Protein AF-A0A2G9UJJ2-F1 (afdb_monomer_lite)

InterPro domains:
  IPR001304 C-type lectin-like [PF00059] (29-97)
  IPR001304 C-type lectin-like [PS50041] (1-97)
  IPR016186 C-type lectin-like/link domain superfamily [G3DSA:3.10.100.10] (4-110)
  IPR016187 C-type lectin fold [SSF56436] (31-107)

Foldseek 3Di:
DDPQCPDDPPVPDDPPDDDDDDPPVPDDDAFAKEFPQFFQDPNFTAHDPGDGDPDFFADVPPPPVVQDGTKIWGAHPPRDIHIYDHHPPDDHHYDHDDDDDDPVDDDDDD

Structure (mmCIF, N/CA/C/O backbone):
data_AF-A0A2G9UJJ2-F1
#
_entry.id   AF-A0A2G9UJJ2-F1
#
loop_
_atom_site.group_PDB
_atom_site.id
_atom_site.type_symbol
_atom_site.label_atom_id
_atom_site.label_alt_id
_atom_site.label_comp_id
_atom_site.label_asym_id
_atom_site.label_entity_id
_atom_site.label_seq_id
_atom_site.pdbx_PDB_ins_code
_atom_site.Cartn_x
_atom_site.Cartn_y
_atom_site.Cartn_z
_atom_site.occupancy
_atom_site.B_iso_or_equiv
_atom_site.auth_seq_id
_atom_site.auth_comp_id
_atom_site.auth_asym_id
_atom_site.auth_atom_id
_atom_site.pdbx_PDB_model_num
ATOM 1 N N . MET A 1 1 ? -12.340 -6.208 2.777 1.00 37.19 1 MET A N 1
ATOM 2 C CA . MET A 1 1 ? -12.556 -5.038 3.673 1.00 37.19 1 MET A CA 1
ATOM 3 C C . MET A 1 1 ? -11.445 -5.042 4.706 1.00 37.19 1 MET A C 1
ATOM 5 O O . MET A 1 1 ? -11.098 -6.122 5.156 1.00 37.19 1 MET A O 1
ATOM 9 N N . ALA A 1 2 ? -10.845 -3.887 5.010 1.00 32.59 2 ALA A N 1
ATOM 10 C CA . ALA A 1 2 ? -9.696 -3.784 5.909 1.00 32.59 2 ALA A CA 1
ATOM 11 C C . ALA A 1 2 ? -10.044 -4.338 7.300 1.00 32.59 2 ALA A C 1
ATOM 13 O O . ALA A 1 2 ? -10.688 -3.663 8.104 1.00 32.59 2 ALA A O 1
ATOM 14 N N . GLN A 1 3 ? -9.641 -5.579 7.565 1.00 39.84 3 GLN A N 1
ATOM 15 C CA . GLN A 1 3 ? -9.688 -6.156 8.896 1.00 39.84 3 GLN A CA 1
ATOM 16 C C . GLN A 1 3 ? -8.619 -5.413 9.703 1.00 39.84 3 GLN A C 1
ATOM 18 O O . GLN A 1 3 ? -7.429 -5.702 9.605 1.00 39.84 3 GLN A O 1
ATOM 23 N N . VAL A 1 4 ? -9.035 -4.386 10.445 1.00 47.03 4 VAL A N 1
ATOM 24 C CA . VAL A 1 4 ? -8.206 -3.755 11.474 1.00 47.03 4 VAL A CA 1
ATOM 25 C C . VAL A 1 4 ? -7.945 -4.833 12.518 1.00 47.03 4 VAL A C 1
ATOM 27 O O . VAL A 1 4 ? -8.809 -5.102 13.342 1.00 47.03 4 VAL A O 1
ATOM 30 N N . CYS A 1 5 ? -6.809 -5.512 12.353 1.00 52.62 5 CYS A N 1
ATOM 31 C CA . CYS A 1 5 ? -6.091 -6.391 13.273 1.00 52.62 5 CYS A CA 1
ATOM 32 C C . CYS A 1 5 ? -6.896 -6.869 14.487 1.00 52.62 5 CYS A C 1
ATOM 34 O O . CYS A 1 5 ? -6.550 -6.536 15.614 1.00 52.62 5 CYS A O 1
ATOM 36 N N . LYS A 1 6 ? -7.978 -7.624 14.265 1.00 39.28 6 LYS A N 1
ATOM 37 C CA . LYS A 1 6 ? -8.693 -8.276 15.368 1.00 39.28 6 LYS A CA 1
ATOM 38 C C . LYS A 1 6 ? -8.196 -9.681 15.647 1.00 39.28 6 LYS A C 1
ATOM 40 O O . LYS A 1 6 ? -8.249 -10.077 16.792 1.00 39.28 6 LYS A O 1
ATOM 45 N N . ASP A 1 7 ? -7.611 -10.362 14.666 1.00 38.25 7 ASP A N 1
ATOM 46 C CA . ASP A 1 7 ? -6.993 -11.669 14.874 1.00 38.25 7 ASP A CA 1
ATOM 47 C C . ASP A 1 7 ? -5.916 -11.892 13.814 1.00 38.25 7 ASP A C 1
ATOM 49 O O . ASP A 1 7 ? -6.176 -12.400 12.723 1.00 38.25 7 ASP A O 1
ATOM 53 N N . MET A 1 8 ? -4.686 -11.479 14.111 1.00 38.97 8 MET A N 1
ATOM 54 C CA . MET A 1 8 ? -3.535 -11.948 13.350 1.00 38.97 8 MET A CA 1
ATOM 55 C C . MET A 1 8 ? -2.989 -13.200 14.018 1.00 38.97 8 MET A C 1
ATOM 57 O O . MET A 1 8 ? -2.182 -13.126 14.942 1.00 38.97 8 MET A O 1
ATOM 61 N N . LYS A 1 9 ? -3.344 -14.364 13.476 1.00 37.09 9 LYS A N 1
ATOM 62 C CA . LYS A 1 9 ? -2.360 -15.439 13.445 1.00 37.09 9 LYS A CA 1
ATOM 63 C C . LYS A 1 9 ? -1.299 -15.019 12.438 1.00 37.09 9 LYS A C 1
ATOM 65 O O . LYS A 1 9 ? -1.464 -15.206 11.236 1.00 37.09 9 LYS A O 1
ATOM 70 N N . MET A 1 10 ? -0.198 -14.455 12.935 1.00 38.09 10 MET A N 1
ATOM 71 C CA . MET A 1 10 ? 1.077 -14.716 12.280 1.00 38.09 10 MET A CA 1
ATOM 72 C C . MET A 1 10 ? 1.133 -16.238 12.172 1.00 38.09 10 MET A C 1
ATOM 74 O O . MET A 1 10 ? 1.035 -16.916 13.196 1.00 38.09 10 MET A O 1
ATOM 78 N N . SER A 1 11 ? 1.178 -16.784 10.959 1.00 36.75 11 SER A N 1
ATOM 79 C CA . SER A 1 11 ? 1.593 -18.172 10.775 1.00 36.75 11 SER A CA 1
ATOM 80 C C . SER A 1 11 ? 3.049 -18.229 11.221 1.00 36.75 11 SER A C 1
ATOM 82 O O . SER A 1 11 ? 3.968 -18.123 10.415 1.00 36.75 11 SER A O 1
ATOM 84 N N . GLY A 1 12 ? 3.248 -18.262 12.536 1.00 42.56 12 GLY A N 1
ATOM 85 C CA . GLY A 1 12 ? 4.494 -18.579 13.184 1.00 42.56 12 GLY A CA 1
ATOM 86 C C . GLY A 1 12 ? 4.682 -20.065 13.023 1.00 42.56 12 GLY A C 1
ATOM 87 O O . GLY A 1 12 ? 4.473 -20.791 13.973 1.00 42.56 12 GLY A O 1
ATOM 88 N N . ASP A 1 13 ? 5.013 -20.479 11.810 1.00 43.31 13 ASP A N 1
ATOM 89 C CA . ASP A 1 13 ? 5.584 -21.779 11.535 1.00 43.31 13 ASP A CA 1
ATOM 90 C C . ASP A 1 13 ? 6.522 -21.604 10.341 1.00 43.31 13 ASP A C 1
ATOM 92 O O . ASP A 1 13 ? 6.111 -21.231 9.240 1.00 43.31 13 ASP A O 1
ATOM 96 N N . ASN A 1 14 ? 7.797 -21.877 10.628 1.00 39.09 14 ASN A N 1
ATOM 97 C CA . ASN A 1 14 ? 8.943 -22.022 9.730 1.00 39.09 14 ASN A CA 1
ATOM 98 C C . ASN A 1 14 ? 9.883 -20.806 9.636 1.00 39.09 14 ASN A C 1
ATOM 100 O O . ASN A 1 14 ? 10.227 -20.341 8.549 1.00 39.09 14 ASN A O 1
ATOM 104 N N . CYS A 1 15 ? 10.445 -20.402 10.783 1.00 44.56 15 CYS A N 1
ATOM 105 C CA . CYS A 1 15 ? 11.890 -20.153 10.821 1.00 44.56 15 CYS A CA 1
ATOM 106 C C . CYS A 1 15 ? 12.587 -21.457 10.390 1.00 44.56 15 CYS A C 1
ATOM 108 O O . CYS A 1 15 ? 12.821 -22.331 11.217 1.00 44.56 15 CYS A O 1
ATOM 110 N N . ALA A 1 16 ? 12.821 -21.643 9.089 1.00 36.03 16 ALA A N 1
ATOM 111 C CA . ALA A 1 16 ? 13.640 -22.745 8.607 1.00 36.03 16 ALA A CA 1
ATOM 112 C C . ALA A 1 16 ? 15.109 -22.399 8.877 1.00 36.03 16 ALA A C 1
ATOM 114 O O . ALA A 1 16 ? 15.666 -21.482 8.272 1.00 36.03 16 ALA A O 1
ATOM 115 N N . ASP A 1 17 ? 15.700 -23.122 9.823 1.00 40.78 17 ASP A N 1
ATOM 116 C CA . ASP A 1 17 ? 17.134 -23.184 10.073 1.00 40.78 17 ASP A CA 1
ATOM 117 C C . ASP A 1 17 ? 17.905 -23.495 8.780 1.00 40.78 17 ASP A C 1
ATOM 119 O O . ASP A 1 17 ? 17.806 -24.613 8.277 1.00 40.78 17 ASP A O 1
ATOM 123 N N . TYR A 1 18 ? 18.710 -22.552 8.271 1.00 40.91 18 TYR A N 1
ATOM 124 C CA . TYR A 1 18 ? 19.987 -22.877 7.619 1.00 40.91 18 TYR A CA 1
ATOM 125 C C . TYR A 1 18 ? 20.930 -21.652 7.496 1.00 40.91 18 TYR A C 1
ATOM 127 O O . TYR A 1 18 ? 20.666 -20.707 6.760 1.00 40.91 18 TYR A O 1
ATOM 135 N N . GLU A 1 19 ? 22.041 -21.732 8.240 1.00 47.91 19 GLU A N 1
ATOM 136 C CA . GLU A 1 19 ? 23.323 -20.993 8.189 1.00 47.91 19 GLU A CA 1
ATOM 137 C C . GLU A 1 19 ? 23.413 -19.464 8.471 1.00 47.91 19 GLU A C 1
ATOM 139 O O . GLU A 1 19 ? 23.342 -18.595 7.607 1.00 47.91 19 GLU A O 1
ATOM 144 N N . TYR A 1 20 ? 23.760 -19.166 9.733 1.00 44.44 20 TYR A N 1
ATOM 145 C CA . TYR A 1 20 ? 24.886 -18.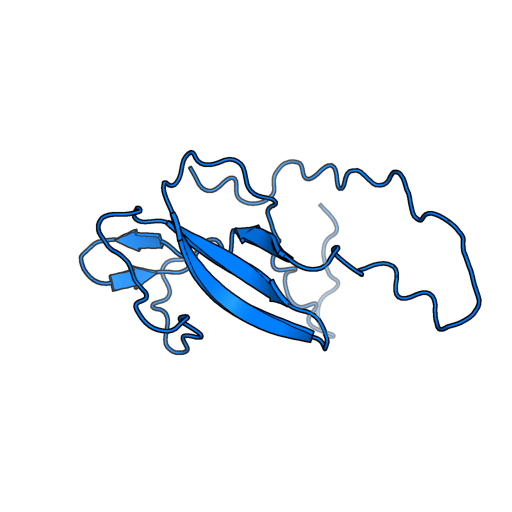313 10.174 1.00 44.44 20 TYR A CA 1
ATOM 146 C C . TYR A 1 20 ? 25.052 -16.878 9.625 1.00 44.44 20 TYR A C 1
ATOM 148 O O . TYR A 1 20 ? 26.170 -16.374 9.539 1.00 44.44 20 TYR A O 1
ATOM 156 N N . THR A 1 21 ? 23.965 -16.147 9.370 1.00 41.31 21 THR A N 1
ATOM 157 C CA . THR A 1 21 ? 24.003 -14.668 9.381 1.00 41.31 21 THR A CA 1
ATOM 158 C C . THR A 1 21 ? 22.719 -14.090 9.980 1.00 41.31 21 THR A C 1
ATOM 160 O O . THR A 1 21 ? 21.690 -14.073 9.328 1.00 41.31 21 THR A O 1
ATOM 163 N N . ILE A 1 22 ? 22.821 -13.636 11.238 1.00 51.16 22 ILE A N 1
ATOM 164 C CA . ILE A 1 22 ? 21.865 -12.854 12.058 1.00 51.16 22 ILE A CA 1
ATOM 165 C C . ILE A 1 22 ? 20.389 -13.328 12.034 1.00 51.16 22 ILE A C 1
ATOM 167 O O . ILE A 1 22 ? 19.692 -13.136 11.042 1.00 51.16 22 ILE A O 1
ATOM 171 N N . PRO A 1 23 ? 19.833 -13.809 13.166 1.00 49.56 23 PRO A N 1
ATOM 172 C CA . PRO A 1 23 ? 18.409 -14.097 13.277 1.00 49.56 23 PRO A CA 1
ATOM 173 C C . PRO A 1 23 ? 17.636 -12.775 13.372 1.00 49.56 23 PRO A C 1
ATOM 175 O O . PRO A 1 23 ? 17.447 -12.222 14.454 1.00 49.56 23 PRO A O 1
ATOM 178 N N . SER A 1 24 ? 17.194 -12.232 12.240 1.00 45.88 24 SER A N 1
ATOM 179 C CA . SER A 1 24 ? 16.129 -11.233 12.234 1.00 45.88 24 SER A CA 1
ATOM 180 C C . SER A 1 24 ? 14.813 -11.962 11.967 1.00 45.88 24 SER A C 1
ATOM 182 O O . SER A 1 24 ? 14.445 -12.254 10.834 1.00 45.88 24 SER A O 1
ATOM 184 N N . CYS A 1 25 ? 14.093 -12.293 13.040 1.00 50.84 25 CYS A N 1
ATOM 185 C CA . CYS A 1 25 ? 12.804 -12.998 13.027 1.00 50.84 25 CYS A CA 1
ATOM 186 C C . CYS A 1 25 ? 11.647 -12.232 12.338 1.00 50.84 25 CYS A C 1
ATOM 188 O O . CYS A 1 25 ? 10.486 -12.444 12.668 1.00 50.84 25 CYS A O 1
ATOM 190 N N . ILE A 1 26 ? 11.933 -11.339 11.386 1.00 52.66 26 ILE A N 1
ATOM 191 C CA . ILE A 1 26 ? 10.951 -10.685 10.512 1.00 52.66 26 ILE A CA 1
ATOM 192 C C . ILE A 1 26 ? 11.555 -10.540 9.105 1.00 52.66 26 ILE A C 1
ATOM 194 O O . ILE A 1 26 ? 11.607 -9.455 8.529 1.00 52.66 26 ILE A O 1
ATOM 198 N N . ALA A 1 27 ? 12.067 -11.633 8.542 1.00 55.38 27 ALA A N 1
ATOM 199 C CA . ALA A 1 27 ? 12.405 -11.682 7.126 1.00 55.38 27 ALA A CA 1
ATOM 200 C C . ALA A 1 27 ? 11.224 -12.300 6.372 1.00 55.38 27 ALA A C 1
ATOM 202 O O . ALA A 1 27 ? 11.140 -13.512 6.194 1.00 55.38 27 ALA A O 1
ATOM 203 N N . PHE A 1 28 ? 10.282 -11.459 5.942 1.00 59.84 28 PHE A N 1
ATOM 204 C CA . PHE A 1 28 ? 9.347 -11.876 4.903 1.00 59.84 28 PHE A CA 1
ATOM 205 C C . PHE A 1 28 ? 10.156 -12.316 3.671 1.00 59.84 28 PHE A C 1
ATOM 207 O O . PHE A 1 28 ? 11.107 -11.615 3.301 1.00 59.84 28 PHE A O 1
ATOM 214 N N . PRO A 1 29 ? 9.808 -13.435 3.012 1.00 70.62 29 PRO A N 1
ATOM 215 C CA . PRO A 1 29 ? 10.504 -13.841 1.802 1.00 70.62 29 PRO A CA 1
ATOM 216 C C . PRO A 1 29 ? 10.458 -12.722 0.746 1.00 70.62 29 PRO A C 1
ATOM 218 O O . PRO A 1 29 ? 9.513 -11.918 0.718 1.00 70.62 29 PRO A O 1
ATOM 221 N N . PRO A 1 30 ? 11.466 -12.630 -0.137 1.00 68.81 30 PRO A N 1
ATOM 222 C CA . PRO A 1 30 ? 11.439 -11.654 -1.217 1.00 68.81 30 PRO A CA 1
ATOM 223 C C . PRO A 1 30 ? 10.166 -11.837 -2.052 1.00 68.81 30 PRO A C 1
ATOM 225 O O . PRO A 1 30 ? 9.722 -12.956 -2.295 1.00 68.81 30 PRO A O 1
ATOM 228 N N . ASN A 1 31 ? 9.588 -10.726 -2.501 1.00 77.44 31 ASN A N 1
ATOM 229 C CA . ASN A 1 31 ? 8.294 -10.630 -3.185 1.00 77.44 31 ASN A CA 1
ATOM 230 C C . ASN A 1 31 ? 7.055 -10.883 -2.315 1.00 77.44 31 ASN A C 1
ATOM 232 O O . ASN A 1 31 ? 5.961 -11.038 -2.857 1.00 77.44 31 ASN A O 1
ATOM 23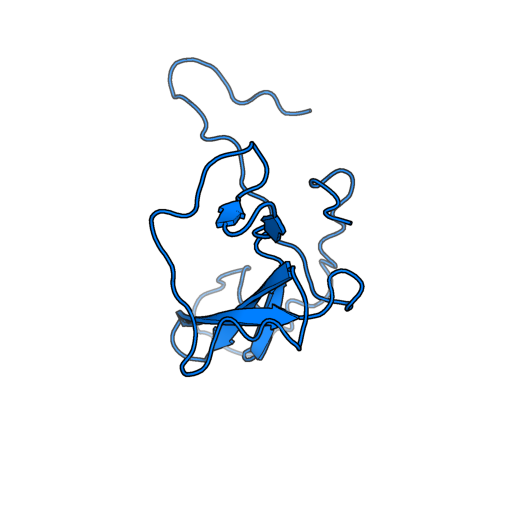6 N N . THR A 1 32 ? 7.181 -10.868 -0.985 1.00 83.81 32 THR A N 1
ATOM 237 C CA . THR A 1 32 ? 5.999 -10.871 -0.111 1.00 83.81 32 THR A CA 1
ATOM 238 C C . THR A 1 32 ? 5.160 -9.617 -0.338 1.00 83.81 32 THR A C 1
ATOM 240 O O . THR A 1 32 ? 5.696 -8.507 -0.395 1.00 83.81 32 THR A O 1
ATOM 243 N N . LYS A 1 33 ? 3.841 -9.810 -0.445 1.00 86.88 33 LYS A N 1
ATOM 244 C CA . LYS A 1 33 ? 2.837 -8.756 -0.595 1.00 86.88 33 LYS A CA 1
ATOM 245 C C . LYS A 1 33 ? 2.124 -8.527 0.732 1.00 86.88 33 LYS A C 1
ATOM 247 O O . LYS A 1 33 ? 1.590 -9.468 1.315 1.00 86.88 33 LYS A O 1
ATOM 252 N N . LEU A 1 34 ? 2.140 -7.282 1.195 1.00 86.38 34 LEU A N 1
ATOM 253 C CA . LEU A 1 34 ? 1.579 -6.856 2.471 1.00 86.38 34 LEU A CA 1
ATOM 254 C C . LEU A 1 34 ? 0.585 -5.721 2.251 1.00 86.38 34 LEU A C 1
ATOM 256 O O . LEU A 1 34 ? 0.949 -4.663 1.745 1.00 86.38 34 LEU A O 1
ATOM 260 N N . TRP A 1 35 ? -0.660 -5.897 2.664 1.00 89.56 35 TRP A N 1
ATOM 261 C CA . TRP A 1 35 ? -1.652 -4.838 2.693 1.00 89.56 35 TRP A CA 1
ATOM 262 C C . TRP A 1 35 ? -1.211 -3.707 3.623 1.00 89.56 35 TRP A C 1
ATOM 264 O O . TRP A 1 35 ? -0.944 -3.925 4.803 1.00 89.56 35 TRP A O 1
ATOM 274 N N . LEU A 1 36 ? -1.191 -2.482 3.093 1.00 84.75 36 LEU A N 1
ATOM 275 C CA . LEU A 1 36 ? -0.823 -1.279 3.844 1.00 84.75 36 LEU A CA 1
ATOM 276 C C . LEU A 1 36 ? -2.004 -0.712 4.649 1.00 84.75 36 LEU A C 1
ATOM 278 O O . LEU A 1 36 ? -1.815 0.083 5.562 1.00 84.75 36 LEU A O 1
ATOM 282 N N . GLY A 1 37 ? -3.236 -1.082 4.289 1.00 84.75 37 GLY A N 1
ATOM 283 C CA . GLY A 1 37 ? -4.462 -0.469 4.813 1.00 84.75 37 GLY A CA 1
ATOM 284 C C . GLY A 1 37 ? -4.838 0.850 4.126 1.00 84.75 37 GLY A C 1
ATOM 285 O O . GLY A 1 37 ? -5.901 1.399 4.404 1.00 84.75 37 GLY A O 1
ATOM 286 N N . LEU A 1 38 ? -4.003 1.345 3.209 1.00 87.94 38 LEU A N 1
ATOM 287 C CA . LEU A 1 38 ? -4.277 2.530 2.405 1.00 87.94 38 LEU A CA 1
ATOM 288 C C . LEU A 1 38 ? -5.345 2.218 1.341 1.00 87.94 38 LEU A C 1
ATOM 290 O O . LEU A 1 38 ? -5.224 1.243 0.593 1.00 87.94 38 LEU A O 1
ATOM 294 N N . GLN A 1 39 ? -6.384 3.051 1.272 1.00 89.75 39 GLN A N 1
ATOM 295 C CA . GLN A 1 39 ? -7.523 2.856 0.376 1.00 89.75 39 GLN A CA 1
ATOM 296 C C . GLN A 1 39 ? -7.852 4.131 -0.401 1.00 89.75 39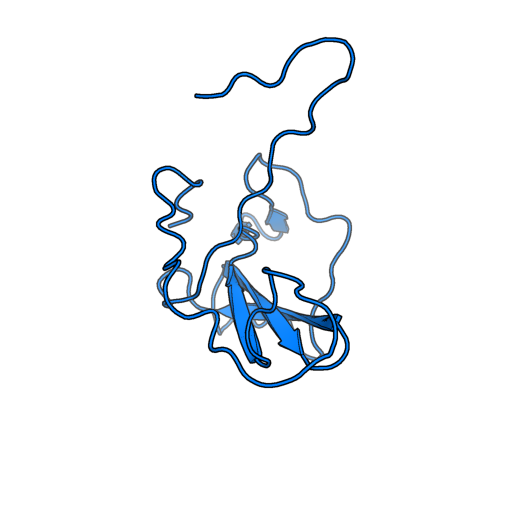 GLN A C 1
ATOM 298 O O . GLN A 1 39 ? -7.807 5.227 0.153 1.00 89.75 39 GLN A O 1
ATOM 303 N N . TYR A 1 40 ? -8.221 3.982 -1.670 1.00 89.69 40 TYR A N 1
ATOM 304 C CA . TYR A 1 40 ? -8.701 5.073 -2.505 1.00 89.69 40 TYR A CA 1
ATOM 305 C C . TYR A 1 40 ? -10.193 5.317 -2.245 1.00 89.69 40 TYR A C 1
ATOM 307 O O . TYR A 1 40 ? -11.029 4.443 -2.489 1.00 89.69 40 TYR A O 1
ATOM 315 N N . LYS A 1 41 ? -10.524 6.485 -1.688 1.00 84.88 41 LYS A N 1
ATOM 316 C CA . LYS A 1 41 ? -11.879 6.907 -1.307 1.00 84.88 41 LYS A CA 1
ATOM 317 C C . LYS A 1 41 ? -12.044 8.403 -1.564 1.00 84.88 41 LYS A C 1
ATOM 319 O O . LYS A 1 41 ? -11.203 9.185 -1.138 1.00 84.88 41 LYS A O 1
ATOM 324 N N . GLY A 1 42 ? -13.145 8.801 -2.207 1.00 80.62 42 GLY A N 1
ATOM 325 C CA . GLY A 1 42 ? -13.457 10.222 -2.429 1.00 80.62 42 GLY A CA 1
ATOM 326 C C . GLY A 1 42 ? -12.329 10.973 -3.143 1.00 80.62 42 GLY A C 1
ATOM 327 O O . GLY A 1 42 ? -11.930 12.043 -2.701 1.00 80.62 42 GLY A O 1
ATOM 328 N N . ASP A 1 43 ? -11.775 10.349 -4.184 1.00 83.56 43 ASP A N 1
ATOM 329 C CA . ASP A 1 43 ? -10.668 10.845 -5.010 1.00 83.56 43 ASP A CA 1
ATOM 330 C C . ASP A 1 43 ? -9.301 10.986 -4.321 1.00 83.56 43 ASP A C 1
ATOM 332 O O . ASP A 1 43 ? -8.351 11.505 -4.915 1.00 83.56 43 ASP A O 1
ATOM 336 N N . GLN A 1 44 ? -9.146 10.473 -3.098 1.00 89.25 44 GLN A N 1
ATOM 337 C CA . GLN A 1 44 ? -7.891 10.538 -2.352 1.00 89.25 44 GLN A CA 1
ATOM 338 C C . GLN A 1 44 ? -7.496 9.190 -1.744 1.00 89.25 44 GLN A C 1
ATOM 340 O O . GLN A 1 44 ? -8.327 8.338 -1.436 1.00 89.25 44 GLN A O 1
ATOM 345 N N . TRP A 1 45 ? -6.188 8.995 -1.563 1.00 88.44 45 TRP A N 1
ATOM 346 C CA . TRP A 1 45 ? -5.651 7.859 -0.817 1.00 88.44 45 TRP A CA 1
ATOM 347 C C . TRP A 1 45 ? -5.674 8.168 0.679 1.00 88.44 45 TRP A C 1
ATOM 349 O O . TRP A 1 45 ? -5.020 9.105 1.146 1.00 88.44 45 TRP A O 1
ATOM 359 N N . THR A 1 46 ? -6.422 7.367 1.430 1.00 88.69 46 THR A N 1
ATOM 360 C CA . THR A 1 46 ? -6.691 7.581 2.853 1.00 88.69 46 THR A CA 1
ATOM 361 C C . THR A 1 46 ? -6.229 6.382 3.673 1.00 88.69 46 THR A C 1
ATOM 363 O O . THR A 1 46 ? -6.507 5.229 3.332 1.00 88.69 46 THR A O 1
ATOM 366 N N . TRP A 1 47 ? -5.530 6.659 4.771 1.00 86.25 47 TRP A N 1
ATOM 367 C CA . TRP A 1 47 ? -5.134 5.660 5.758 1.00 86.25 47 TRP A CA 1
ATOM 368 C C . TRP A 1 47 ? -6.314 5.251 6.651 1.00 86.25 47 TRP A C 1
ATOM 370 O O . TRP A 1 47 ? -7.256 6.032 6.846 1.00 86.25 47 TRP A O 1
ATOM 380 N N . PRO A 1 48 ? -6.261 4.059 7.271 1.00 77.69 48 PRO A N 1
ATOM 381 C CA . PRO A 1 48 ? -7.192 3.694 8.331 1.00 77.69 48 PRO A CA 1
ATOM 382 C C . PRO A 1 48 ? -7.086 4.733 9.459 1.00 77.69 48 PRO A C 1
ATOM 384 O O . PRO A 1 48 ? -6.017 4.924 10.027 1.00 77.69 48 PRO A O 1
ATOM 387 N N . GLY A 1 49 ? -8.170 5.459 9.738 1.00 74.75 49 GLY A N 1
ATOM 388 C CA . GLY A 1 49 ? -8.171 6.610 10.658 1.00 74.75 49 GLY A CA 1
ATOM 389 C C . GLY A 1 49 ? -8.516 7.949 9.999 1.00 74.75 49 GLY A C 1
ATOM 390 O O . GLY A 1 49 ? -8.730 8.927 10.703 1.00 74.75 49 GLY A O 1
ATOM 391 N N . GLY A 1 50 ? -8.639 7.993 8.668 1.00 75.50 50 GLY A N 1
ATOM 392 C CA . GLY A 1 50 ? -9.134 9.171 7.943 1.00 75.50 50 GLY A CA 1
ATOM 393 C C . GLY A 1 50 ? -8.052 10.170 7.528 1.00 75.50 50 GLY A C 1
ATOM 394 O O . GLY A 1 50 ? -8.362 11.184 6.912 1.00 75.50 50 GLY A O 1
ATOM 395 N N . TYR A 1 51 ? -6.785 9.882 7.820 1.00 80.19 51 TYR A N 1
ATOM 396 C CA . TYR A 1 51 ? -5.661 10.728 7.424 1.00 80.19 51 TYR A CA 1
ATOM 397 C C . TYR A 1 51 ? -5.322 10.533 5.939 1.00 80.19 51 TYR A C 1
ATOM 399 O O . TYR A 1 51 ? -5.193 9.402 5.467 1.00 80.19 51 TYR A O 1
ATOM 407 N N . SER A 1 52 ? -5.140 11.627 5.199 1.00 81.38 52 SER A N 1
ATOM 408 C CA . SER A 1 52 ? -4.670 11.594 3.808 1.00 81.38 52 SER A CA 1
ATOM 409 C C . SER A 1 52 ? -3.207 11.152 3.721 1.00 81.38 52 SER A C 1
ATOM 411 O O . SER A 1 52 ? -2.386 11.534 4.559 1.00 81.38 52 SER A O 1
ATOM 413 N N . ALA A 1 53 ? -2.847 10.398 2.683 1.00 78.38 53 ALA A N 1
ATOM 414 C CA . ALA A 1 53 ? -1.456 10.031 2.434 1.00 78.38 53 ALA A CA 1
ATOM 415 C C . ALA A 1 53 ? -0.619 11.252 2.005 1.00 78.38 53 ALA A C 1
ATOM 417 O O . ALA A 1 53 ? -0.743 11.729 0.883 1.00 78.38 53 ALA A O 1
ATOM 418 N N . GLY A 1 54 ? 0.246 11.750 2.899 1.00 79.69 54 GLY A N 1
ATOM 419 C CA . GLY A 1 54 ? 1.213 12.813 2.580 1.00 79.69 54 GLY A CA 1
ATOM 420 C C . GLY A 1 54 ? 2.510 12.298 1.944 1.00 79.69 54 GLY A C 1
ATOM 421 O O . GLY A 1 54 ? 3.108 12.975 1.115 1.00 79.69 54 GLY A O 1
ATOM 422 N N . PHE A 1 55 ? 2.926 11.080 2.300 1.00 84.00 55 PHE A N 1
ATOM 423 C CA . PHE A 1 55 ? 4.050 10.379 1.682 1.00 84.00 55 PHE A CA 1
ATOM 424 C C . PHE A 1 55 ? 3.536 9.168 0.910 1.00 84.00 55 PHE A C 1
ATOM 426 O O . PHE A 1 55 ? 2.665 8.442 1.395 1.00 84.00 55 PHE A O 1
ATOM 433 N N . THR A 1 56 ? 4.100 8.941 -0.274 1.00 87.62 56 THR A N 1
ATOM 434 C CA . THR A 1 56 ? 3.787 7.773 -1.093 1.00 87.62 56 THR A CA 1
ATOM 435 C C . THR A 1 56 ? 5.053 7.151 -1.663 1.00 87.62 56 THR A C 1
ATOM 437 O O . THR A 1 56 ? 5.988 7.863 -2.018 1.00 87.62 56 THR A O 1
ATOM 440 N N . ASN A 1 57 ? 5.081 5.820 -1.744 1.00 90.12 57 ASN A N 1
ATOM 441 C CA . ASN A 1 57 ? 6.187 5.053 -2.324 1.00 90.12 57 ASN A CA 1
ATOM 442 C C . ASN A 1 57 ? 5.683 4.157 -3.469 1.00 90.12 57 ASN A C 1
ATOM 444 O O . ASN A 1 57 ? 5.925 2.950 -3.499 1.00 90.12 57 ASN A O 1
ATOM 448 N N . TRP A 1 58 ? 4.894 4.743 -4.373 1.00 93.31 58 TRP A N 1
ATOM 449 C CA . TRP A 1 58 ? 4.319 4.043 -5.521 1.00 93.31 58 TRP A CA 1
ATOM 450 C C . TRP A 1 58 ? 5.401 3.492 -6.449 1.00 93.31 58 TRP A C 1
ATOM 452 O O . TRP A 1 58 ? 6.385 4.166 -6.754 1.00 93.31 58 TRP A O 1
ATOM 462 N N . ALA A 1 59 ? 5.199 2.267 -6.928 1.00 93.69 59 ALA A N 1
ATOM 463 C CA . ALA A 1 59 ? 6.008 1.715 -8.002 1.00 93.69 59 ALA A CA 1
ATOM 464 C C . ALA A 1 59 ? 5.777 2.486 -9.320 1.00 93.69 59 ALA A C 1
ATOM 466 O O . ALA A 1 59 ? 4.731 3.118 -9.498 1.00 93.69 59 ALA A O 1
ATOM 467 N N . PRO A 1 60 ? 6.708 2.414 -10.287 1.00 92.75 60 PRO A N 1
ATOM 468 C CA . PRO A 1 60 ? 6.495 2.996 -11.609 1.00 92.75 60 PRO A CA 1
ATOM 469 C C . PRO A 1 60 ? 5.189 2.491 -12.245 1.00 92.75 60 PRO A C 1
ATOM 471 O O . PRO A 1 60 ? 4.970 1.285 -12.343 1.00 92.75 60 PRO A O 1
ATOM 474 N N . GLY A 1 61 ? 4.319 3.414 -12.667 1.00 90.75 61 GLY A N 1
ATOM 475 C CA . GLY A 1 61 ? 3.009 3.089 -13.251 1.00 90.75 61 GLY A CA 1
ATOM 476 C C . GLY A 1 61 ? 1.884 2.837 -12.238 1.00 90.75 61 GLY A C 1
ATOM 477 O O . GLY A 1 61 ? 0.795 2.433 -12.637 1.00 90.75 61 GLY A O 1
ATOM 478 N N . GLN A 1 62 ? 2.127 3.071 -10.947 1.00 92.06 62 GLN A N 1
ATOM 479 C CA . GLN A 1 62 ? 1.124 3.025 -9.883 1.00 92.06 62 GLN A CA 1
ATOM 480 C C . GLN A 1 62 ? 0.772 4.447 -9.409 1.00 92.06 62 GLN A C 1
ATOM 482 O O . GLN A 1 62 ? 1.616 5.342 -9.503 1.00 92.06 62 GLN A O 1
ATOM 487 N N . PRO A 1 63 ? -0.440 4.679 -8.875 1.00 90.88 63 PRO A N 1
ATOM 488 C CA . PRO A 1 63 ? -1.526 3.716 -8.672 1.00 90.88 63 PRO A CA 1
ATOM 489 C C . PRO A 1 63 ? -2.231 3.296 -9.972 1.00 90.88 63 PRO A C 1
ATOM 491 O O . PRO A 1 63 ? -2.565 4.132 -10.810 1.00 90.88 63 PRO A O 1
ATOM 494 N N . ASN A 1 64 ? -2.511 2.000 -10.121 1.00 90.50 64 ASN A N 1
ATOM 495 C CA . ASN A 1 64 ? -3.355 1.486 -11.196 1.00 90.50 64 ASN A CA 1
ATOM 496 C C . ASN A 1 64 ? -4.817 1.413 -10.730 1.00 90.50 64 ASN A C 1
ATOM 498 O O . ASN A 1 64 ? -5.237 0.441 -10.097 1.00 90.50 64 ASN A O 1
ATOM 502 N N . TYR A 1 65 ? -5.607 2.423 -11.084 1.00 85.44 65 TYR A N 1
ATOM 503 C CA . TYR A 1 65 ? -7.024 2.504 -10.716 1.00 85.44 65 TYR A CA 1
ATOM 504 C C . TYR A 1 65 ? -7.900 1.397 -11.331 1.00 85.44 65 TYR A C 1
ATOM 506 O O . TYR A 1 65 ? -9.011 1.174 -10.861 1.00 85.44 65 TYR A O 1
ATOM 514 N N . HIS A 1 66 ? -7.412 0.675 -12.347 1.00 86.94 66 HIS A N 1
ATOM 515 C CA . HIS A 1 66 ? -8.111 -0.485 -12.908 1.00 86.94 66 HIS A CA 1
ATOM 516 C C . HIS A 1 66 ? -7.852 -1.779 -12.130 1.00 86.94 66 HIS A C 1
ATOM 518 O O . HIS A 1 66 ? -8.659 -2.699 -12.220 1.00 86.94 66 HIS A O 1
ATOM 524 N N . ALA A 1 67 ? -6.738 -1.866 -11.391 1.00 87.31 67 ALA A N 1
ATOM 525 C CA . ALA A 1 67 ? -6.402 -3.049 -10.597 1.00 87.31 67 ALA A CA 1
ATOM 526 C C . ALA A 1 67 ? -7.219 -3.119 -9.302 1.00 87.31 67 ALA A C 1
ATOM 528 O O . ALA A 1 67 ? -7.568 -4.203 -8.857 1.00 87.31 67 ALA A O 1
ATOM 529 N N . GLY A 1 68 ? -7.543 -1.966 -8.714 1.00 89.31 68 GLY A N 1
ATOM 530 C CA . GLY A 1 68 ? -8.394 -1.875 -7.538 1.00 89.31 68 GLY A CA 1
ATOM 531 C C . GLY A 1 68 ? -8.091 -0.651 -6.683 1.00 89.31 68 GLY A C 1
ATOM 532 O O . GLY A 1 68 ? -7.219 0.163 -6.988 1.00 89.31 68 GLY A O 1
ATOM 533 N N . ASN A 1 69 ? -8.843 -0.525 -5.591 1.00 91.62 69 ASN A N 1
ATOM 534 C CA . ASN A 1 69 ? -8.827 0.653 -4.720 1.00 91.62 69 ASN A CA 1
ATOM 535 C C . ASN A 1 69 ? -8.058 0.432 -3.412 1.00 91.62 69 ASN A C 1
ATOM 537 O O . ASN A 1 69 ? -8.105 1.292 -2.534 1.00 91.62 69 ASN A O 1
ATOM 541 N N . CYS A 1 70 ? -7.384 -0.706 -3.240 1.00 90.38 70 CYS A N 1
ATOM 542 C CA . CYS A 1 70 ? -6.580 -0.991 -2.057 1.00 90.38 70 CYS A CA 1
ATOM 543 C C . CYS A 1 70 ? -5.100 -1.045 -2.425 1.00 90.38 70 CYS A C 1
ATOM 545 O O . CYS A 1 70 ? -4.738 -1.559 -3.481 1.00 90.38 70 CYS A O 1
ATOM 547 N N . ALA A 1 71 ? -4.244 -0.519 -1.547 1.00 91.56 71 ALA A N 1
ATOM 548 C CA . ALA A 1 71 ? -2.805 -0.514 -1.767 1.00 91.56 71 ALA A CA 1
ATOM 549 C C . ALA A 1 71 ? -2.094 -1.580 -0.929 1.00 91.56 71 ALA A C 1
ATOM 551 O O . ALA A 1 71 ? -2.276 -1.665 0.292 1.00 91.56 71 ALA A O 1
ATOM 552 N N . TYR A 1 72 ? -1.223 -2.340 -1.581 1.00 90.62 72 TYR A N 1
ATOM 553 C CA . TYR A 1 72 ? -0.305 -3.275 -0.949 1.00 90.62 72 TYR A CA 1
ATOM 554 C C . TYR A 1 72 ? 1.144 -2.860 -1.219 1.00 90.62 72 TYR A C 1
ATOM 556 O O . TYR A 1 72 ? 1.461 -2.160 -2.180 1.00 90.62 72 TYR A O 1
ATOM 564 N N . MET A 1 73 ? 2.044 -3.298 -0.354 1.00 90.31 73 MET A N 1
ATOM 565 C CA . MET A 1 73 ? 3.481 -3.153 -0.483 1.00 90.31 73 MET A CA 1
ATOM 566 C C . MET A 1 73 ? 4.086 -4.489 -0.878 1.00 90.31 73 MET A C 1
ATOM 568 O O . MET A 1 73 ? 3.777 -5.513 -0.273 1.00 90.31 73 MET A O 1
ATOM 572 N N . GLN A 1 74 ? 4.985 -4.471 -1.854 1.00 88.56 74 GLN A N 1
ATOM 573 C CA . GLN A 1 74 ? 5.812 -5.621 -2.192 1.00 88.56 74 GLN A CA 1
ATOM 574 C C . GLN A 1 74 ? 7.230 -5.410 -1.672 1.00 88.56 74 GLN A C 1
ATOM 576 O O . GLN A 1 74 ? 7.829 -4.355 -1.896 1.00 88.56 74 GLN A O 1
ATOM 581 N N . LEU A 1 75 ? 7.761 -6.416 -0.982 1.00 84.19 75 LEU A N 1
ATOM 582 C CA . LEU A 1 75 ? 9.136 -6.428 -0.492 1.00 84.19 75 LEU A CA 1
ATOM 583 C C . LEU A 1 75 ? 10.081 -6.990 -1.555 1.00 84.19 75 LEU A C 1
ATOM 585 O O . LEU A 1 75 ? 9.787 -7.997 -2.193 1.00 84.19 75 LEU A O 1
ATOM 589 N N . TYR A 1 76 ? 11.241 -6.368 -1.717 1.00 81.69 76 TYR A N 1
ATOM 590 C CA . TYR A 1 76 ? 12.303 -6.786 -2.626 1.00 81.69 76 TYR A CA 1
ATOM 591 C C . TYR A 1 76 ? 13.592 -7.080 -1.847 1.00 81.69 76 TYR A C 1
ATOM 593 O O . TYR A 1 76 ? 13.784 -6.552 -0.745 1.00 81.69 76 TYR A O 1
ATOM 601 N N . PRO A 1 77 ? 14.512 -7.879 -2.420 1.00 76.19 77 PRO A N 1
ATOM 602 C CA . PRO A 1 77 ? 15.835 -8.083 -1.840 1.00 76.19 77 PRO A CA 1
ATOM 603 C C . PRO A 1 77 ? 16.541 -6.758 -1.519 1.00 76.19 77 PRO A C 1
ATOM 605 O O . PRO A 1 77 ? 16.433 -5.779 -2.263 1.00 76.19 77 PRO A O 1
ATOM 608 N N . GLY A 1 78 ? 17.285 -6.738 -0.412 1.00 74.69 78 GLY A N 1
ATOM 609 C CA . GLY A 1 78 ? 17.999 -5.542 0.044 1.00 74.69 78 GLY A CA 1
ATOM 610 C C . GLY A 1 78 ? 17.097 -4.487 0.690 1.00 74.69 78 GLY A C 1
ATOM 611 O O . GLY A 1 78 ? 17.365 -3.297 0.542 1.00 74.69 78 GLY A O 1
ATOM 612 N N . SER A 1 79 ? 16.026 -4.913 1.371 1.00 72.69 79 SER A N 1
ATOM 613 C CA . SER A 1 79 ? 15.117 -4.042 2.140 1.00 72.69 79 SER A CA 1
ATOM 614 C C . SER A 1 79 ? 14.440 -2.946 1.313 1.00 72.69 79 SER A C 1
ATOM 616 O O . SER A 1 79 ? 14.044 -1.905 1.836 1.00 72.69 79 SER A O 1
ATOM 618 N N . LYS A 1 80 ? 14.304 -3.171 0.004 1.00 81.56 80 LYS A N 1
ATOM 619 C CA . LYS A 1 80 ? 13.576 -2.275 -0.893 1.00 81.56 80 LYS A CA 1
ATOM 620 C C . LYS A 1 80 ? 12.100 -2.639 -0.867 1.00 81.56 80 LYS A C 1
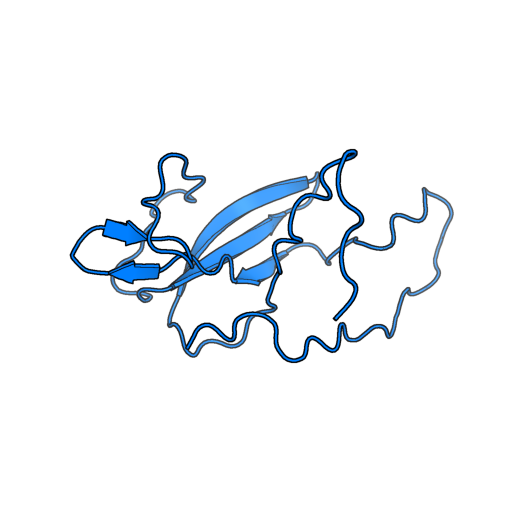ATOM 622 O O . LYS A 1 80 ? 11.742 -3.809 -0.769 1.00 81.56 80 LYS A O 1
ATOM 627 N N . SER A 1 81 ? 11.237 -1.644 -0.989 1.00 87.38 81 SER A N 1
ATOM 628 C CA . SER A 1 81 ? 9.800 -1.862 -1.105 1.00 87.38 81 SER A CA 1
ATOM 629 C C . SER A 1 81 ? 9.197 -0.878 -2.091 1.00 87.38 81 SER A C 1
ATOM 631 O O . SER A 1 81 ? 9.743 0.205 -2.305 1.00 87.38 81 SER A O 1
ATOM 633 N N . ALA A 1 82 ? 8.088 -1.267 -2.706 1.00 91.69 82 ALA A N 1
ATOM 634 C CA . ALA A 1 82 ? 7.292 -0.381 -3.542 1.00 91.69 82 ALA A CA 1
ATOM 635 C C . ALA A 1 82 ? 5.807 -0.701 -3.371 1.00 91.69 82 ALA A C 1
ATOM 637 O O . ALA A 1 82 ? 5.441 -1.824 -3.007 1.00 91.69 82 ALA A O 1
ATOM 638 N N . TRP A 1 83 ? 4.964 0.303 -3.582 1.00 92.88 83 TRP A N 1
ATOM 639 C CA . TRP A 1 83 ? 3.522 0.203 -3.395 1.00 92.88 83 TRP A CA 1
ATOM 640 C C . TRP A 1 83 ? 2.813 -0.008 -4.723 1.00 92.88 83 TRP A C 1
ATOM 642 O O . TRP A 1 83 ? 3.172 0.578 -5.747 1.00 92.88 83 TRP A O 1
ATOM 652 N N . PHE A 1 84 ? 1.774 -0.821 -4.674 1.00 93.50 84 PHE A N 1
ATOM 653 C CA . PHE A 1 84 ? 0.970 -1.238 -5.808 1.00 93.50 84 PHE A CA 1
ATOM 654 C C . PHE A 1 84 ? -0.499 -1.236 -5.410 1.00 93.50 84 PHE A C 1
ATOM 656 O O . PHE A 1 84 ? -0.829 -1.325 -4.226 1.00 93.50 84 PHE A O 1
ATOM 663 N N . THR A 1 85 ? -1.381 -1.143 -6.394 1.00 93.62 85 THR A N 1
ATOM 664 C CA . THR A 1 85 ? -2.820 -1.288 -6.196 1.00 93.62 85 THR A CA 1
ATOM 665 C C . THR A 1 85 ? -3.298 -2.661 -6.643 1.00 93.62 85 THR A C 1
ATOM 667 O O . THR A 1 85 ? -2.783 -3.232 -7.604 1.00 93.62 85 THR A O 1
ATOM 670 N N . ASP A 1 86 ? -4.281 -3.188 -5.924 1.00 92.81 86 ASP A N 1
ATOM 671 C CA . ASP A 1 86 ? -4.958 -4.443 -6.242 1.00 92.81 86 ASP A CA 1
ATOM 672 C C . ASP A 1 86 ? -6.403 -4.390 -5.739 1.00 92.81 86 ASP A C 1
ATOM 674 O O . ASP A 1 86 ? -6.809 -3.473 -5.003 1.00 92.81 86 ASP A O 1
ATOM 678 N N . ASP A 1 87 ? -7.181 -5.388 -6.132 1.00 90.62 87 ASP A N 1
ATOM 679 C CA . ASP A 1 87 ? -8.531 -5.585 -5.652 1.00 90.62 87 ASP A CA 1
ATOM 680 C C . ASP A 1 87 ? -8.512 -5.810 -4.132 1.00 90.62 87 ASP A C 1
ATOM 682 O O . ASP A 1 87 ? -7.716 -6.571 -3.584 1.00 90.62 87 ASP A O 1
ATOM 686 N N . CYS A 1 88 ? -9.401 -5.117 -3.420 1.00 86.75 88 CYS A N 1
ATOM 687 C CA . CYS A 1 88 ? -9.483 -5.157 -1.960 1.00 86.75 88 CYS A CA 1
ATOM 688 C C . CYS A 1 88 ? -9.877 -6.530 -1.379 1.00 86.75 88 CYS A C 1
ATOM 690 O O . CYS A 1 88 ? -9.885 -6.686 -0.151 1.00 86.75 88 CYS A O 1
ATOM 692 N N . TYR A 1 89 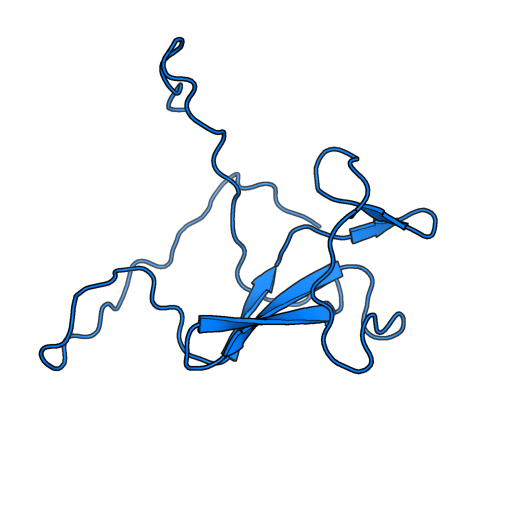? -10.289 -7.471 -2.227 1.00 87.00 89 TYR A N 1
ATOM 693 C CA . TYR A 1 89 ? -10.625 -8.851 -1.900 1.00 87.00 89 TYR A CA 1
ATOM 694 C C . TYR A 1 89 ? -9.511 -9.837 -2.287 1.00 87.00 89 TYR A C 1
ATOM 696 O O . TYR A 1 89 ? -9.649 -11.024 -2.000 1.00 87.00 89 TYR A O 1
ATOM 704 N N . SER A 1 90 ? -8.411 -9.365 -2.888 1.00 86.88 90 SER A N 1
ATOM 705 C CA . SER A 1 90 ? -7.222 -10.179 -3.148 1.00 86.88 90 SER A CA 1
ATOM 706 C C . SER A 1 90 ? -6.567 -10.643 -1.845 1.00 86.88 90 SER A C 1
ATOM 708 O O . SER A 1 90 ? -6.478 -9.901 -0.858 1.00 86.88 90 SER A O 1
ATOM 710 N N . ASP A 1 91 ? -6.092 -11.887 -1.860 1.00 84.00 91 ASP A N 1
ATOM 711 C CA . ASP A 1 91 ? -5.457 -12.523 -0.711 1.00 84.00 91 ASP A CA 1
ATOM 712 C C . ASP A 1 91 ? -3.979 -12.109 -0.618 1.00 84.00 91 ASP A C 1
ATOM 714 O O . ASP A 1 91 ? -3.130 -12.593 -1.368 1.00 84.00 91 ASP A O 1
ATOM 718 N N . HIS A 1 92 ? -3.684 -11.174 0.290 1.00 84.00 92 HIS A N 1
ATOM 719 C CA . HIS A 1 92 ? -2.325 -10.757 0.649 1.00 84.00 92 HIS A CA 1
ATOM 720 C C . HIS A 1 92 ? -2.187 -10.736 2.169 1.00 84.00 92 HIS A C 1
ATOM 722 O O . HIS A 1 92 ? -3.169 -10.579 2.899 1.00 84.00 92 HIS A O 1
ATOM 728 N N . TYR A 1 93 ? -0.953 -10.831 2.660 1.00 81.94 93 TYR A N 1
ATOM 729 C CA . TYR A 1 93 ? -0.683 -10.704 4.089 1.00 81.94 93 TYR A CA 1
ATOM 730 C C . TYR A 1 93 ? -1.035 -9.301 4.578 1.00 81.94 93 TYR A C 1
ATOM 732 O O . TYR A 1 93 ? -0.995 -8.340 3.817 1.00 81.94 93 TYR A O 1
ATOM 740 N N . TYR A 1 94 ? -1.343 -9.152 5.859 1.00 76.81 94 TYR A N 1
ATOM 741 C CA . TYR A 1 94 ? -1.600 -7.847 6.463 1.00 76.81 94 TYR A CA 1
ATOM 742 C C . TYR A 1 94 ? -0.405 -7.430 7.323 1.00 76.81 94 TYR A C 1
ATOM 744 O O . TYR A 1 94 ? 0.349 -8.276 7.803 1.00 76.81 94 TYR A O 1
ATOM 752 N N . MET A 1 95 ? -0.243 -6.128 7.554 1.00 73.06 95 MET A N 1
ATOM 753 C CA . MET A 1 95 ? 0.664 -5.606 8.578 1.00 73.06 95 MET A CA 1
ATOM 754 C C . MET A 1 95 ? -0.082 -4.616 9.474 1.00 73.06 95 MET A C 1
ATOM 756 O O . MET A 1 95 ? -0.903 -3.833 8.998 1.00 73.06 95 MET A O 1
ATOM 760 N N . CYS A 1 96 ? 0.193 -4.663 10.775 1.00 72.81 96 CYS A N 1
ATOM 761 C CA . CYS A 1 96 ? -0.463 -3.815 11.766 1.00 72.81 96 CYS A CA 1
ATOM 762 C C . CYS A 1 96 ? 0.482 -2.717 12.240 1.00 72.81 96 CYS A C 1
ATOM 764 O O . CYS A 1 96 ? 1.660 -2.964 12.497 1.00 72.81 96 CYS A O 1
ATOM 766 N N . GLN A 1 97 ? -0.054 -1.513 12.420 1.00 69.94 97 GLN A N 1
ATOM 767 C CA . GLN A 1 97 ? 0.644 -0.463 13.144 1.00 69.94 97 GLN A CA 1
ATOM 768 C C . GLN A 1 97 ? 0.415 -0.662 14.645 1.00 69.94 97 GLN A C 1
ATOM 770 O O . GLN A 1 97 ? -0.722 -0.616 15.113 1.00 69.94 97 GLN A O 1
ATOM 775 N N . ALA A 1 98 ? 1.490 -0.864 15.406 1.00 69.50 98 ALA A N 1
ATOM 776 C CA . ALA A 1 98 ? 1.413 -0.813 16.859 1.00 69.50 98 ALA A CA 1
ATOM 777 C C . ALA A 1 98 ? 1.189 0.638 17.306 1.00 69.50 98 ALA A C 1
ATOM 779 O O . ALA A 1 98 ? 1.803 1.564 16.764 1.00 69.50 98 ALA A O 1
ATOM 780 N N . LYS A 1 99 ? 0.324 0.847 18.305 1.00 65.44 99 LYS A N 1
ATOM 781 C CA . LYS A 1 99 ? 0.217 2.159 18.954 1.00 65.44 99 LYS A CA 1
ATOM 782 C C . LYS A 1 99 ? 1.588 2.485 19.564 1.00 65.44 99 LYS A C 1
ATOM 784 O O . LYS A 1 99 ? 2.145 1.622 20.245 1.00 65.44 99 LYS A O 1
ATOM 789 N N . PRO A 1 100 ? 2.155 3.679 19.319 1.00 58.53 100 PRO A N 1
ATOM 790 C CA . PRO A 1 100 ? 3.417 4.046 19.942 1.00 58.53 100 PRO A CA 1
ATOM 791 C C . PRO A 1 100 ? 3.235 4.040 21.463 1.00 58.53 100 PRO A C 1
ATOM 793 O O . PRO A 1 100 ? 2.303 4.659 21.977 1.00 58.53 100 PRO A O 1
ATOM 796 N N . CYS A 1 101 ? 4.103 3.322 22.176 1.00 58.84 101 CYS A N 1
ATOM 797 C CA . CYS A 1 101 ? 4.139 3.392 23.631 1.00 58.84 101 CYS A CA 1
ATOM 798 C C . CYS A 1 101 ? 4.696 4.763 24.027 1.00 58.84 101 CYS A C 1
ATOM 800 O O . CYS A 1 101 ? 5.859 5.063 23.761 1.00 58.84 101 CYS A O 1
ATOM 802 N N . ASP A 1 102 ? 3.870 5.601 24.644 1.00 62.59 102 ASP A N 1
ATOM 803 C CA . ASP A 1 102 ? 4.330 6.826 25.289 1.00 62.59 102 ASP A CA 1
ATOM 804 C C . ASP A 1 102 ? 5.032 6.444 26.604 1.00 62.59 102 ASP A C 1
ATOM 806 O O . ASP A 1 102 ? 4.467 5.730 27.436 1.00 62.59 102 ASP A O 1
ATOM 810 N N . SER A 1 103 ? 6.267 6.911 26.821 1.00 61.44 103 SER A N 1
ATOM 811 C CA . SER A 1 103 ? 7.034 6.637 28.048 1.00 61.44 103 SER A CA 1
ATOM 812 C C . SER A 1 103 ? 6.351 7.134 29.329 1.00 61.44 103 SER A C 1
ATOM 814 O O . SER A 1 103 ? 6.759 6.760 30.426 1.00 61.44 103 SER A O 1
ATOM 816 N N . THR A 1 104 ? 5.322 7.977 29.219 1.00 63.84 104 THR A N 1
ATOM 817 C CA . THR A 1 104 ? 4.567 8.508 30.362 1.00 63.84 104 THR A CA 1
ATOM 818 C C . THR A 1 104 ? 3.308 7.707 30.708 1.00 63.84 104 THR A C 1
ATOM 820 O O . THR A 1 104 ? 2.718 7.924 31.771 1.00 63.84 104 THR A O 1
ATOM 823 N N . LYS A 1 105 ? 2.887 6.759 29.860 1.00 55.53 105 LYS A N 1
ATOM 824 C CA . LYS A 1 105 ? 1.690 5.933 30.067 1.00 55.53 105 LYS A CA 1
ATOM 825 C C . LYS A 1 105 ? 1.891 4.576 29.386 1.00 55.53 105 LYS A C 1
ATOM 827 O O . LYS A 1 105 ? 1.745 4.468 28.176 1.00 55.53 105 LYS A O 1
ATOM 832 N N . TYR A 1 106 ? 2.217 3.563 30.190 1.00 56.25 106 TYR A N 1
ATOM 833 C CA . TYR A 1 106 ? 2.164 2.131 29.866 1.00 56.25 106 TYR A CA 1
ATOM 834 C C . TYR A 1 106 ? 1.281 1.785 28.656 1.00 56.25 106 TYR A C 1
ATOM 836 O O . TYR A 1 106 ? 0.108 2.154 28.621 1.00 56.25 106 TYR A O 1
ATOM 844 N N . CYS A 1 107 ? 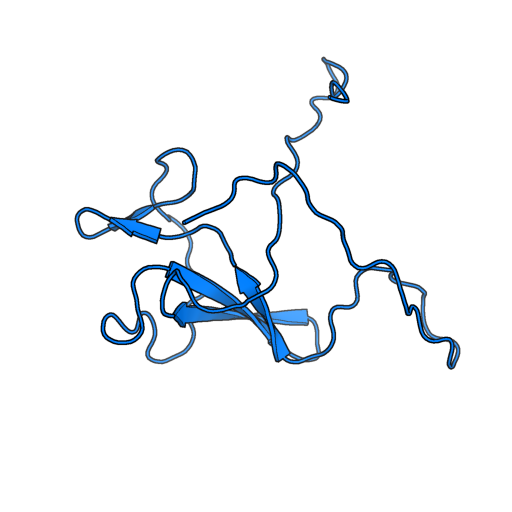1.826 1.012 27.715 1.00 64.06 107 CYS A N 1
ATOM 845 C CA . CYS A 1 107 ? 1.040 0.376 26.663 1.00 64.06 107 CYS A CA 1
ATOM 846 C C . CYS A 1 107 ? 0.012 -0.579 27.306 1.00 64.06 107 CYS A C 1
ATOM 848 O O . CYS A 1 107 ? 0.436 -1.537 27.958 1.00 64.06 107 CYS A O 1
ATOM 850 N N . PRO A 1 108 ? -1.311 -0.355 27.175 1.00 53.34 108 PRO A N 1
ATOM 851 C CA . PRO A 1 108 ? -2.278 -1.362 27.576 1.00 53.34 108 PRO A CA 1
ATOM 852 C C . PRO A 1 108 ? -2.180 -2.519 26.578 1.00 53.34 108 PRO A C 1
ATOM 854 O O . PRO A 1 108 ? -2.426 -2.339 25.385 1.00 53.34 108 PRO A O 1
ATOM 857 N N . ALA A 1 109 ? -1.762 -3.684 27.070 1.00 54.47 109 ALA A N 1
ATOM 858 C CA . ALA A 1 109 ? -2.033 -4.942 26.396 1.00 54.47 109 ALA A CA 1
ATOM 859 C C . ALA A 1 109 ? -3.548 -5.171 26.501 1.00 54.47 109 ALA A C 1
ATOM 861 O O . ALA A 1 109 ? -4.069 -5.244 27.615 1.00 54.47 109 ALA A O 1
ATOM 862 N N . GLU A 1 110 ? -4.242 -5.173 25.364 1.00 53.09 110 GLU A N 1
ATOM 863 C CA . GLU A 1 110 ? -5.601 -5.723 25.272 1.00 53.09 110 GLU A CA 1
ATOM 864 C C . GLU A 1 110 ? -5.517 -7.242 25.113 1.00 53.09 110 GLU A C 1
ATOM 866 O O . GLU A 1 110 ? -4.653 -7.697 24.326 1.00 53.09 110 GLU A O 1
#

Secondary structure (DSSP, 8-state):
----SS-------------SS---S--PPTT-EEEEEEEEETTEEE-TTS-B-SS--BPTT---TTT-SEEEEEEETTTEEEEEEE-TTS--EE--PPPP-BTTB-----

pLDDT: mean 71.5, std 19.17, range [32.59, 93.69]

Sequence (110 aa):
MAQVCKDMKMSGDNCADYEYTIPSCIAFPPNTKLWLGLQYKGDQWTWPGGYSAGFTNWAPGQPNYHAGNCAYMQLYPGSKSAWFTDDCYSDHYYMCQAKPCDSTKYCPAE

Radius of gyration: 16.21 Å; chains: 1; bounding box: 38×36×44 Å

Organism: Teladorsagia circumcincta (NCBI:txid45464)